Protein 7UVG (pdb70)

Sequence (166 aa):
LYFQGVTATSNLFPEKQVTLKTVKVTYMFQSKDKDMLDFQWDMNYDANVLKPTANTTRAKSFEYPKIGSYVWNSLPGVIKANGNTLSLYDTTSKEIVFASAEFEVIDPEATATTVNLDVQVLRLSKVDPATDMEIGDEEVSVADKSIVDQEVFDKYVVANNTVTDP

Structure (mmCIF, N/CA/C/O backbone):
data_7UVG
#
_entry.id   7UVG
#
_cell.length_a   31.040
_cell.length_b   137.790
_cell.length_c   85.550
_cell.angle_alpha   90.000
_cell.angle_beta   90.000
_cell.angle_gamma   90.000
#
_symmetry.space_group_name_H-M   'C 2 2 21'
#
loop_
_entity.id
_entity.type
_entity.pdbx_description
1 polymer Coh5
2 non-polymer 1,2-ETHANEDIOL
3 non-polymer 'IODIDE ION'
4 water water
#
loop_
_atom_site.group_PDB
_atom_site.id
_atom_site.type_symbol
_atom_site.label_atom_id
_atom_site.label_alt_id
_atom_site.label_comp_id
_atom_site.label_asym_id
_atom_site.label_entity_id
_atom_site.label_seq_id
_atom_site.pdbx_PDB_ins_code
_atom_site.Cartn_x
_atom_site.Cartn_y
_atom_site.Cartn_z
_atom_site.occupancy
_atom_site.B_iso_or_equiv
_atom_site.auth_seq_id
_atom_site.auth_comp_id
_atom_site.auth_asym_id
_atom_site.auth_atom_id
_atom_site.pdbx_PDB_model_num
ATOM 1 N N . LEU A 1 9 ? -17.558 -11.191 -6.664 1.00 58.27 208 LEU A N 1
ATOM 2 C CA . LEU A 1 9 ? -17.190 -9.745 -6.555 1.00 57.22 208 LEU A CA 1
ATOM 3 C C . LEU A 1 9 ? -16.012 -9.392 -7.445 1.00 56.29 208 LEU A C 1
ATOM 4 O O . LEU A 1 9 ? -15.275 -10.321 -7.835 1.00 58.88 208 LEU A O 1
ATOM 5 N N . TYR A 1 10 ? -15.832 -8.101 -7.754 1.00 55.46 209 TYR A N 1
ATOM 6 C CA . TYR A 1 10 ? -14.989 -7.631 -8.886 1.00 49.68 209 TYR A CA 1
ATOM 7 C C . TYR A 1 10 ? -14.206 -6.341 -8.590 1.00 44.99 209 TYR A C 1
ATOM 8 O O . TYR A 1 10 ? -13.390 -5.989 -9.461 1.00 44.61 209 TYR A O 1
ATOM 17 N N . PHE A 1 11 ? -14.402 -5.651 -7.459 1.00 42.57 210 PHE A N 1
ATOM 18 C CA . PHE A 1 11 ? -13.758 -4.326 -7.232 1.00 41.03 210 PHE A CA 1
ATOM 19 C C . PHE A 1 11 ? -12.254 -4.499 -6.995 1.00 38.84 210 PHE A C 1
ATOM 20 O O . PHE A 1 11 ? -11.864 -5.157 -6.010 1.00 38.85 210 PHE A O 1
ATOM 28 N N . GLN A 1 12 ? -11.447 -3.898 -7.872 1.00 37.66 211 GLN A N 1
ATOM 29 C CA . GLN A 1 12 ? -9.976 -3.748 -7.720 1.00 38.87 211 GLN A CA 1
ATOM 30 C C . GLN A 1 12 ? -9.585 -2.347 -8.198 1.00 38.90 211 GLN A C 1
ATOM 31 O O . GLN A 1 12 ? -9.997 -1.971 -9.313 1.00 39.84 211 GLN A O 1
ATOM 37 N N . GLY A 1 13 ? -8.823 -1.610 -7.387 1.00 38.06 212 GLY A N 1
ATOM 38 C CA . GLY A 1 13 ? -8.353 -0.254 -7.729 1.00 38.70 212 GLY A CA 1
ATOM 39 C C . GLY A 1 13 ? -7.981 0.557 -6.503 1.00 38.75 212 GLY A C 1
ATOM 40 O O . GLY A 1 13 ? -7.684 -0.042 -5.453 1.00 37.01 212 GLY A O 1
ATOM 41 N N . VAL A 1 14 ? -8.003 1.885 -6.641 1.00 39.41 213 VAL A N 1
ATOM 42 C CA . VAL A 1 14 ? -7.550 2.852 -5.599 1.00 39.14 213 VAL A CA 1
ATOM 43 C C . VAL A 1 14 ? -8.710 3.101 -4.628 1.00 39.87 213 VAL A C 1
ATOM 44 O O . VAL A 1 14 ? -9.814 3.447 -5.099 1.00 40.75 213 VAL A O 1
ATOM 48 N N . THR A 1 15 ? -8.461 2.913 -3.328 1.00 41.11 214 THR A N 1
ATOM 49 C CA . THR A 1 15 ? -9.402 3.236 -2.222 1.00 41.21 214 THR A CA 1
ATOM 50 C C . THR A 1 15 ? -8.941 4.540 -1.565 1.00 40.43 214 THR A C 1
ATOM 51 O O . THR A 1 15 ? -7.886 4.532 -0.897 1.00 39.75 214 THR A O 1
ATOM 55 N N . ALA A 1 16 ? -9.695 5.621 -1.776 1.00 38.18 215 ALA A N 1
ATOM 56 C CA . ALA A 1 16 ? -9.433 6.962 -1.203 1.00 37.27 215 ALA A CA 1
ATOM 57 C C . ALA A 1 16 ? -10.203 7.100 0.113 1.00 34.60 215 ALA A C 1
ATOM 58 O O . ALA A 1 16 ? -11.441 7.212 0.056 1.00 36.64 215 ALA A O 1
ATOM 60 N N . THR A 1 17 ? -9.494 7.089 1.247 1.00 33.85 216 THR A N 1
ATOM 61 C CA . THR A 1 17 ? -10.085 7.146 2.612 1.00 34.13 216 THR A CA 1
ATOM 62 C C . THR A 1 17 ? -9.532 8.350 3.379 1.00 33.66 216 THR A C 1
ATOM 63 O O . THR A 1 17 ? -8.555 8.966 2.906 1.00 34.05 216 THR A O 1
ATOM 67 N N . SER A 1 18 ? -10.154 8.657 4.519 1.00 33.05 217 SER A N 1
ATOM 68 C CA . SER A 1 18 ? -9.740 9.719 5.472 1.00 33.69 217 SER A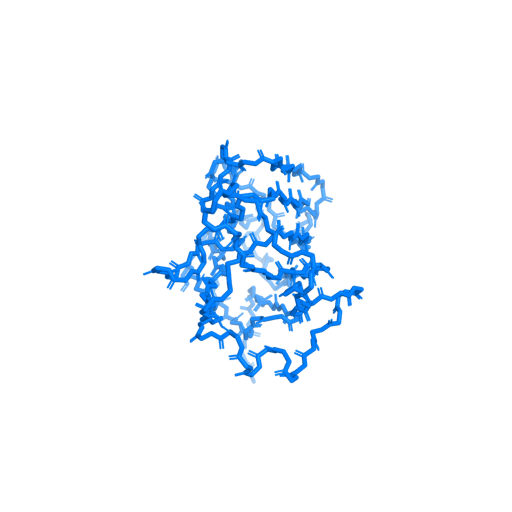 CA 1
ATOM 69 C C . SER A 1 18 ? -10.559 9.610 6.762 1.00 33.12 217 SER A C 1
ATOM 70 O O . SER A 1 18 ? -11.656 9.020 6.724 1.00 34.69 217 SER A O 1
ATOM 73 N N . ASN A 1 19 ? -10.043 10.186 7.851 1.00 32.64 218 ASN A N 1
ATOM 74 C CA . ASN A 1 19 ? -10.738 10.286 9.162 1.00 33.33 218 ASN A CA 1
ATOM 75 C C . AS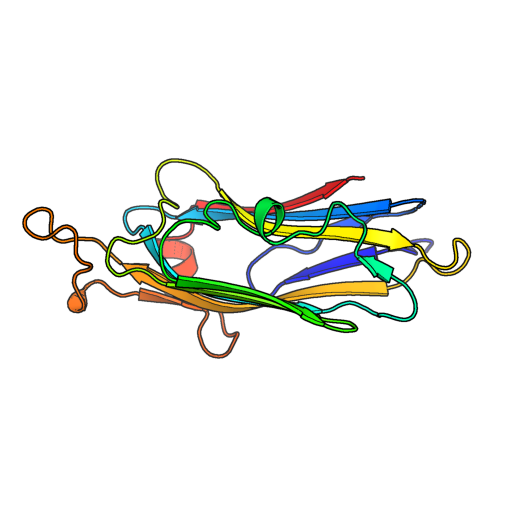N A 1 19 ? -11.796 11.399 9.117 1.00 32.66 218 ASN A C 1
ATOM 76 O O . ASN A 1 19 ? -12.705 11.370 9.969 1.00 33.59 218 ASN A O 1
ATOM 81 N N . LEU A 1 20 ? -11.691 12.336 8.167 1.00 32.83 219 LEU A N 1
ATOM 82 C CA . LEU A 1 20 ? -12.533 13.564 8.115 1.00 33.53 219 LEU A CA 1
ATOM 83 C C . LEU A 1 20 ? -13.417 13.587 6.858 1.00 33.44 219 LEU A C 1
ATOM 84 O O . LEU A 1 20 ? -14.361 14.403 6.833 1.00 35.46 219 LEU A O 1
ATOM 89 N N . PHE A 1 21 ? -13.150 12.724 5.870 1.00 34.02 220 PHE A N 1
ATOM 90 C CA . PHE A 1 21 ? -13.839 12.716 4.552 1.00 34.13 220 PHE A CA 1
ATOM 91 C C . PHE A 1 21 ? -14.320 11.305 4.223 1.00 36.45 220 PHE A C 1
ATOM 92 O O . PHE A 1 21 ? -13.658 10.326 4.564 1.00 37.42 220 PHE A O 1
ATOM 100 N N . PRO A 1 22 ? -15.487 11.159 3.550 1.00 35.89 221 PRO A N 1
ATOM 101 C CA . PRO A 1 22 ? -16.019 9.843 3.198 1.00 36.15 221 PRO A CA 1
ATOM 102 C C . PRO A 1 22 ? -15.152 9.140 2.147 1.00 36.82 221 PRO A C 1
ATOM 103 O O . PRO A 1 22 ? -14.568 9.812 1.317 1.00 37.19 221 PRO A O 1
ATOM 107 N N . GLU A 1 23 ? -15.093 7.808 2.212 1.00 37.40 222 GLU A N 1
ATOM 108 C CA . GLU A 1 23 ? -14.219 6.994 1.331 1.00 37.84 222 GLU A CA 1
ATOM 109 C C . GLU A 1 23 ? -14.809 6.994 -0.083 1.00 37.11 222 GLU A C 1
ATOM 110 O O . GLU A 1 23 ? -16.048 7.085 -0.214 1.00 37.84 222 GLU A O 1
ATOM 116 N N . LYS A 1 24 ? -13.935 6.923 -1.090 1.00 39.50 223 LYS A N 1
ATOM 117 C CA . LYS A 1 24 ? -14.290 6.754 -2.523 1.00 41.38 223 LYS A CA 1
ATOM 118 C C . LYS A 1 24 ? -13.396 5.661 -3.114 1.00 41.84 223 LYS A C 1
ATOM 119 O O . LYS A 1 24 ? -12.212 5.577 -2.723 1.00 41.64 223 LYS A O 1
ATOM 125 N N . GLN A 1 25 ? -13.961 4.852 -4.011 1.00 41.12 224 GLN A N 1
ATOM 126 C CA . GLN A 1 25 ? -13.269 3.731 -4.692 1.00 42.49 224 GLN A CA 1
ATOM 127 C C . GLN A 1 25 ? -13.334 3.972 -6.202 1.00 44.11 224 GLN A C 1
ATOM 128 O O . GLN A 1 25 ? -14.457 4.135 -6.724 1.00 45.25 224 GLN A O 1
ATOM 134 N N . VAL A 1 26 ? -12.174 4.019 -6.865 1.00 45.66 225 VAL A N 1
ATOM 135 C CA . VAL A 1 26 ? -12.059 4.298 -8.329 1.00 47.16 225 VAL A CA 1
ATOM 136 C C . VAL A 1 26 ? -11.335 3.129 -9.004 1.00 46.31 225 VAL A C 1
ATOM 137 O O . VAL A 1 26 ? -10.356 2.613 -8.423 1.00 43.73 225 VAL A O 1
ATOM 141 N N . THR A 1 27 ? -11.825 2.732 -10.182 1.00 46.30 226 THR A N 1
ATOM 142 C CA . THR A 1 27 ? -11.262 1.656 -11.039 1.00 47.32 226 THR A CA 1
ATOM 143 C C . THR A 1 27 ? -10.426 2.297 -12.153 1.00 46.88 226 THR A C 1
ATOM 144 O O . THR A 1 27 ? -10.974 3.149 -12.879 1.00 47.26 226 THR A O 1
ATOM 148 N N . LEU A 1 28 ? -9.154 1.902 -12.271 1.00 49.76 227 LEU A N 1
ATOM 149 C CA . LEU A 1 28 ? -8.192 2.407 -13.290 1.00 50.04 227 LEU A CA 1
ATOM 150 C C . LEU A 1 28 ? -7.860 1.281 -14.277 1.00 50.47 227 LEU A C 1
ATOM 151 O O . LEU A 1 28 ? -7.273 0.277 -13.825 1.00 52.80 227 LEU A O 1
ATOM 156 N N . LYS A 1 33 ? -5.021 5.504 -16.206 1.00 57.31 231 LYS A N 1
ATOM 157 C CA . LYS A 1 33 ? -3.555 5.765 -16.158 1.00 60.27 231 LYS A CA 1
ATOM 158 C C . LYS A 1 33 ? -3.209 6.524 -14.871 1.00 58.26 231 LYS A C 1
ATOM 159 O O . LYS A 1 33 ? -2.351 6.035 -14.110 1.00 64.87 231 LYS A O 1
ATOM 165 N N . THR A 1 34 ? -3.850 7.678 -14.653 1.00 54.82 232 THR A N 1
ATOM 166 C CA . THR A 1 34 ? -3.618 8.584 -13.495 1.00 51.10 232 THR A CA 1
ATOM 167 C C . THR A 1 34 ? -4.901 8.705 -12.666 1.00 46.98 232 THR A C 1
ATOM 168 O O . THR A 1 34 ? -5.997 8.541 -13.242 1.00 47.44 232 THR A O 1
ATOM 172 N N . VAL A 1 35 ? -4.756 8.990 -11.368 1.00 44.66 233 VAL A N 1
ATOM 173 C CA . VAL A 1 35 ? -5.882 9.256 -10.424 1.00 44.50 233 VAL A CA 1
ATOM 174 C C . VAL A 1 35 ? -5.565 10.530 -9.629 1.00 43.55 233 VAL A C 1
ATOM 175 O O . VAL A 1 35 ? -4.490 10.581 -8.995 1.00 39.73 233 VAL A O 1
ATOM 179 N N . LYS A 1 36 ? -6.463 11.520 -9.689 1.00 42.39 234 LYS A N 1
ATOM 180 C CA . LYS A 1 36 ? -6.448 12.735 -8.831 1.00 42.39 234 LYS A CA 1
ATOM 181 C C . LYS A 1 36 ? -7.415 12.509 -7.666 1.00 40.70 234 LYS A C 1
ATOM 182 O O . LYS A 1 36 ? -8.534 12.020 -7.918 1.00 42.94 234 LYS A O 1
ATOM 188 N N . VAL A 1 37 ? -6.985 12.842 -6.445 1.00 39.58 235 VAL A N 1
ATOM 189 C CA . VAL A 1 37 ? -7.812 12.781 -5.202 1.00 38.59 235 VAL A CA 1
ATOM 190 C C . VAL A 1 37 ? -7.790 14.173 -4.562 1.00 37.85 235 VAL A C 1
ATOM 191 O O . VAL A 1 37 ? -6.691 14.629 -4.190 1.00 36.63 235 VAL A O 1
ATOM 195 N N . THR A 1 38 ? -8.955 14.820 -4.462 1.00 35.69 236 THR A N 1
ATOM 196 C CA . THR A 1 38 ? -9.123 16.178 -3.879 1.00 34.93 236 THR A CA 1
ATOM 197 C C . THR A 1 38 ? -10.164 16.115 -2.756 1.00 33.87 236 THR A C 1
ATOM 198 O O . THR A 1 38 ? -11.319 15.735 -3.039 1.00 36.30 236 THR A O 1
ATOM 202 N N . TYR A 1 39 ? -9.752 16.475 -1.538 1.00 30.62 237 TYR A N 1
ATOM 203 C CA . TYR A 1 39 ? -10.605 16.568 -0.326 1.00 31.03 237 TYR A CA 1
ATOM 204 C C . TYR A 1 39 ? -11.069 18.019 -0.161 1.00 31.00 237 TYR A C 1
ATOM 205 O O . TYR A 1 39 ? -10.211 18.895 0.068 1.00 31.61 237 TYR A O 1
ATOM 214 N N . MET A 1 40 ? -12.379 18.259 -0.285 1.00 31.63 238 MET A N 1
ATOM 215 C CA . MET A 1 40 ? -12.993 19.617 -0.280 1.00 32.42 238 MET A CA 1
ATOM 216 C C . MET A 1 40 ? -13.641 19.883 1.086 1.00 31.57 238 MET A C 1
ATOM 217 O O . MET A 1 40 ? -14.417 19.029 1.547 1.00 31.58 238 MET A O 1
ATOM 222 N N . PHE A 1 41 ? -13.342 21.032 1.703 1.00 29.60 239 PHE A N 1
ATOM 223 C CA . PHE A 1 41 ? -13.762 21.388 3.085 1.00 29.24 239 PHE A CA 1
ATOM 224 C C . PHE A 1 41 ? -14.443 22.762 3.098 1.00 29.23 239 PHE A C 1
ATOM 225 O O . PHE A 1 41 ? -13.971 23.679 2.399 1.00 28.34 239 PHE A O 1
ATOM 233 N N . GLN A 1 42 ? -15.515 22.894 3.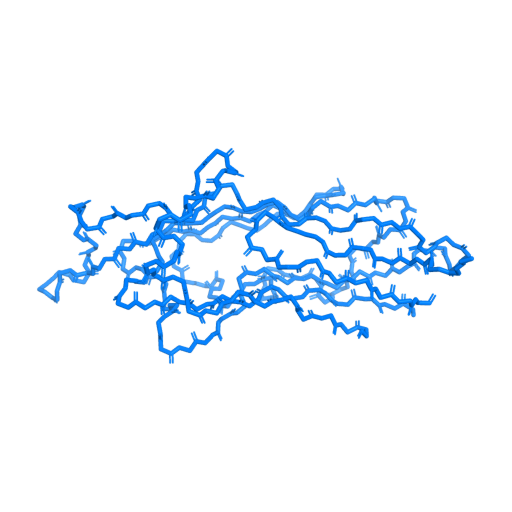885 1.00 29.73 240 GLN A N 1
ATOM 234 C CA . GLN A 1 42 ? -16.166 24.195 4.200 1.00 30.20 240 GLN A CA 1
ATOM 235 C C . GLN A 1 42 ? -16.666 24.178 5.647 1.00 30.23 240 GLN A C 1
ATOM 236 O O . GLN A 1 42 ? -17.246 23.156 6.065 1.00 30.98 240 GLN A O 1
ATOM 242 N N . SER A 1 43 ? -16.449 25.278 6.372 1.00 29.92 241 SER A N 1
ATOM 243 C CA . SER A 1 43 ? -16.914 25.490 7.766 1.00 32.00 241 SER A CA 1
ATOM 244 C C . SER A 1 43 ? -17.998 26.572 7.793 1.00 33.85 241 SER A C 1
ATOM 245 O O . SER A 1 43 ? -18.173 27.271 6.772 1.00 33.15 241 SER A O 1
ATOM 248 N N . LYS A 1 44 ? -18.696 26.688 8.925 1.00 35.47 242 LYS A N 1
ATOM 249 C CA . LYS A 1 44 ? -19.672 27.769 9.218 1.00 37.80 242 LYS A CA 1
ATOM 250 C C . LYS A 1 44 ? -19.125 28.617 10.369 1.00 37.83 242 LYS A C 1
ATOM 251 O O . LYS A 1 44 ? -18.553 28.024 11.308 1.00 34.88 242 LYS A O 1
ATOM 257 N N . ASP A 1 45 ? -19.283 29.942 10.275 1.00 38.70 243 ASP A N 1
ATOM 258 C CA . ASP A 1 45 ? -19.007 30.932 11.353 1.00 39.06 243 ASP A CA 1
ATOM 259 C C . ASP A 1 45 ? -17.495 31.088 11.569 1.00 37.94 243 ASP A C 1
ATOM 260 O O . ASP A 1 45 ? -17.012 32.233 11.463 1.00 38.04 243 ASP A O 1
ATOM 265 N N . LYS A 1 46 ? -16.784 29.995 11.875 1.00 33.91 244 LYS A N 1
ATOM 266 C CA . LYS A 1 46 ? -15.357 30.018 12.299 1.00 34.19 244 LYS A CA 1
ATOM 267 C C . LYS A 1 46 ? -14.453 29.541 11.155 1.00 33.06 244 LYS A C 1
ATOM 268 O O . LYS A 1 46 ? -14.680 28.430 10.634 1.00 33.98 244 LYS A O 1
ATOM 274 N N . ASP A 1 47 ? -13.459 30.364 10.801 1.00 32.66 245 ASP A N 1
ATOM 275 C CA . ASP A 1 47 ? -12.455 30.100 9.734 1.00 31.73 245 ASP A CA 1
ATOM 276 C C . ASP A 1 47 ? -11.310 29.265 10.322 1.00 29.28 245 ASP A C 1
ATOM 277 O O . ASP A 1 47 ? -11.275 29.099 11.555 1.00 30.76 245 ASP A O 1
ATOM 282 N N . MET A 1 48 ? -10.407 28.771 9.470 1.00 29.91 246 MET A N 1
ATOM 283 C CA . MET A 1 48 ? -9.383 27.752 9.829 1.00 30.93 246 MET A CA 1
ATOM 284 C C . MET A 1 48 ? -8.119 28.429 10.378 1.00 30.25 246 MET A C 1
ATOM 285 O O . MET A 1 48 ? -7.487 29.203 9.633 1.00 31.25 246 MET A O 1
ATOM 290 N N . LEU A 1 49 ? -7.763 28.115 11.628 1.00 30.70 247 LEU A N 1
ATOM 291 C CA . LEU A 1 49 ? -6.561 28.634 12.337 1.00 32.75 247 LEU A CA 1
ATOM 292 C C . LEU A 1 49 ? -5.337 27.792 11.960 1.00 32.46 247 LEU A C 1
ATOM 293 O O . LEU A 1 49 ? -4.327 28.375 11.535 1.00 31.33 247 LEU A O 1
ATOM 298 N N . ASP A 1 50 ? -5.438 26.470 12.115 1.00 32.84 248 ASP A N 1
ATOM 299 C CA . ASP A 1 50 ? -4.289 25.528 12.060 1.00 33.97 248 ASP A CA 1
ATOM 300 C C . ASP A 1 50 ? -4.775 24.188 11.498 1.00 32.24 248 ASP A C 1
ATOM 301 O O . ASP A 1 50 ? -5.883 23.759 11.872 1.00 30.26 248 ASP A O 1
ATOM 306 N N . PHE A 1 51 ? -3.980 23.563 10.626 1.00 31.45 249 PHE A N 1
ATOM 307 C CA . PHE A 1 51 ? -4.239 22.201 10.095 1.00 30.80 249 PHE A CA 1
ATOM 308 C C . PHE A 1 51 ? -2.915 21.468 9.866 1.00 30.84 249 PHE A C 1
ATOM 309 O O . PHE A 1 51 ? -1.880 22.112 9.629 1.00 29.70 249 PHE A O 1
ATOM 317 N N . GLN A 1 52 ? -2.967 20.140 9.957 1.00 31.79 250 GLN A N 1
ATOM 318 C CA . GLN A 1 52 ? -1.852 19.222 9.614 1.00 32.79 250 GLN A CA 1
ATOM 319 C C . GLN A 1 52 ? -2.472 17.949 9.035 1.00 32.29 250 GLN A C 1
ATOM 320 O O . GLN A 1 52 ? -3.383 17.398 9.689 1.00 31.59 250 GLN A O 1
ATOM 326 N N . TRP A 1 53 ? -2.039 17.532 7.841 1.00 32.96 251 TRP A N 1
ATOM 327 C CA . TRP A 1 53 ? -2.458 16.239 7.240 1.00 32.84 251 TRP A CA 1
ATOM 328 C C . TRP A 1 53 ? -1.265 15.519 6.601 1.00 34.00 251 TRP A C 1
ATOM 329 O O . TRP A 1 53 ? -0.323 16.185 6.137 1.00 32.38 251 TRP A O 1
ATOM 340 N N . ASP A 1 54 ? -1.315 14.187 6.627 1.00 36.07 252 ASP A N 1
ATOM 341 C CA . ASP A 1 54 ? -0.410 13.280 5.876 1.00 38.18 252 ASP A CA 1
ATOM 342 C C . ASP A 1 54 ? -1.281 12.481 4.905 1.00 37.20 252 ASP A C 1
ATOM 343 O O . ASP A 1 54 ? -2.212 11.805 5.383 1.00 37.96 252 ASP A O 1
ATOM 348 N N . MET A 1 55 ? -1.026 12.601 3.600 1.00 38.64 253 MET A N 1
ATOM 349 C CA . MET A 1 55 ? -1.657 11.741 2.566 1.00 39.17 253 MET A CA 1
ATOM 350 C C . MET A 1 55 ? -0.712 10.567 2.298 1.00 39.60 253 MET A C 1
ATOM 351 O O . MET A 1 55 ? 0.307 10.771 1.606 1.00 40.18 253 MET A O 1
ATOM 356 N N . ASN A 1 56 ? -1.032 9.404 2.872 1.00 39.05 254 ASN A N 1
ATOM 357 C CA . ASN A 1 56 ? -0.214 8.163 2.816 1.00 39.52 254 ASN A CA 1
ATOM 358 C C . ASN A 1 56 ? -0.616 7.370 1.569 1.00 38.25 254 ASN A C 1
ATOM 359 O O . ASN A 1 56 ? -1.831 7.257 1.315 1.00 37.98 254 ASN A O 1
ATOM 364 N N . TYR A 1 57 ? 0.368 6.862 0.820 1.00 37.89 255 TYR A N 1
ATOM 365 C CA . TYR A 1 57 ? 0.173 6.004 -0.378 1.00 38.20 255 TYR A CA 1
ATOM 366 C C . TYR A 1 57 ? 1.290 4.957 -0.440 1.00 39.37 255 TYR A C 1
ATOM 367 O O . TYR A 1 57 ? 2.280 5.071 0.314 1.00 39.68 255 TYR A O 1
ATOM 376 N N . ASP A 1 58 ? 1.123 3.959 -1.312 1.00 39.92 256 ASP A N 1
ATOM 377 C CA . ASP A 1 58 ? 2.116 2.877 -1.546 1.00 40.56 256 ASP A CA 1
ATOM 378 C C . ASP A 1 58 ? 3.074 3.324 -2.656 1.00 40.67 256 ASP A C 1
ATOM 379 O O . ASP A 1 58 ? 2.658 3.325 -3.834 1.00 41.84 256 ASP A O 1
ATOM 384 N N . ALA A 1 59 ? 4.313 3.669 -2.284 1.00 41.49 257 ALA A N 1
ATOM 385 C CA . ALA A 1 59 ? 5.366 4.211 -3.178 1.00 45.21 257 ALA A CA 1
ATOM 386 C C . ALA A 1 59 ? 5.710 3.205 -4.286 1.00 45.93 257 ALA A C 1
ATOM 387 O O . ALA A 1 59 ? 6.242 3.639 -5.326 1.00 44.60 257 ALA A O 1
ATOM 389 N N . ASN A 1 60 ? 5.427 1.916 -4.065 1.00 47.13 258 ASN A N 1
ATOM 390 C CA . ASN A 1 60 ? 5.703 0.814 -5.027 1.00 49.70 258 ASN A CA 1
ATOM 391 C C . ASN A 1 60 ? 4.582 0.728 -6.072 1.00 47.90 258 ASN A C 1
ATOM 392 O O . ASN A 1 60 ? 4.860 0.217 -7.174 1.00 49.23 258 ASN A O 1
ATOM 397 N N . VAL A 1 61 ? 3.374 1.208 -5.749 1.00 46.11 259 VAL A N 1
ATOM 398 C CA . VAL A 1 61 ? 2.181 1.161 -6.652 1.00 44.12 259 VAL A CA 1
ATOM 399 C C . VAL A 1 61 ? 1.992 2.532 -7.315 1.00 43.26 259 VAL A C 1
ATOM 400 O O . VAL A 1 61 ? 1.894 2.569 -8.559 1.00 41.90 259 VAL A O 1
ATOM 404 N N . LEU A 1 62 ? 1.936 3.606 -6.518 1.00 42.99 260 LEU A N 1
ATOM 405 C CA . LEU A 1 62 ? 1.627 4.988 -6.982 1.00 42.55 260 LEU A CA 1
ATOM 406 C C . LEU A 1 62 ? 2.865 5.883 -6.858 1.00 43.48 260 LEU A C 1
ATOM 407 O O . LEU A 1 62 ? 3.609 5.743 -5.864 1.00 41.23 260 LEU A O 1
ATOM 412 N N . LYS A 1 63 ? 3.054 6.781 -7.831 1.00 44.16 261 LYS A N 1
ATOM 413 C CA . LYS A 1 63 ? 4.120 7.819 -7.845 1.00 46.36 261 LYS A CA 1
ATOM 414 C C . LYS A 1 63 ? 3.466 9.179 -8.077 1.00 46.62 261 LYS A C 1
ATOM 415 O O . LYS A 1 63 ? 2.666 9.325 -8.999 1.00 45.97 261 LYS A O 1
ATOM 421 N N . PRO A 1 64 ? 3.758 10.209 -7.247 1.00 45.82 262 PRO A N 1
ATOM 422 C CA . PRO A 1 64 ? 3.256 11.559 -7.500 1.00 44.90 262 PRO A CA 1
ATOM 423 C C . PRO A 1 64 ? 3.648 12.052 -8.901 1.00 46.22 262 PRO A C 1
ATOM 424 O O . PRO A 1 64 ? 4.804 11.917 -9.260 1.00 48.11 262 PRO A O 1
ATOM 428 N N . THR A 1 65 ? 2.685 12.602 -9.648 1.00 46.37 263 THR A N 1
ATOM 429 C CA . THR A 1 65 ? 2.890 13.158 -11.014 1.00 46.19 263 THR A CA 1
ATOM 430 C C . THR A 1 65 ? 3.559 14.532 -10.890 1.00 46.24 263 THR A C 1
ATOM 431 O O . THR A 1 65 ? 3.775 14.984 -9.746 1.00 43.86 263 THR A O 1
ATOM 435 N N . ALA A 1 66 ? 3.860 15.171 -12.024 1.00 45.30 264 ALA A N 1
ATOM 436 C CA . ALA A 1 66 ? 4.410 16.547 -12.107 1.00 45.72 264 ALA A CA 1
ATOM 437 C C . ALA A 1 66 ? 3.361 17.563 -11.635 1.00 46.71 264 ALA A C 1
ATOM 438 O O . ALA A 1 66 ? 3.751 18.704 -11.311 1.00 48.57 264 ALA A O 1
ATOM 440 N N . ASN A 1 67 ? 2.083 17.165 -11.608 1.00 46.97 265 ASN A N 1
ATOM 441 C CA . ASN A 1 67 ? 0.935 18.014 -11.188 1.00 48.09 265 ASN A CA 1
ATOM 442 C C . ASN A 1 67 ? 0.824 18.049 -9.658 1.00 46.01 265 ASN A C 1
ATOM 443 O O . ASN A 1 67 ? 0.145 18.964 -9.148 1.00 49.33 265 ASN A O 1
ATOM 448 N N . THR A 1 68 ? 1.454 17.101 -8.955 1.00 43.46 266 THR A N 1
ATOM 449 C CA . THR A 1 68 ? 1.508 17.062 -7.468 1.00 43.47 266 THR A CA 1
ATOM 450 C C . THR A 1 68 ? 2.583 18.046 -6.996 1.00 42.91 266 THR A C 1
ATOM 451 O O . THR A 1 68 ? 3.760 17.644 -6.906 1.00 43.11 266 THR A O 1
ATOM 455 N N . THR A 1 69 ? 2.176 19.288 -6.720 1.00 42.95 267 THR A N 1
ATOM 456 C CA . THR A 1 69 ? 3.064 20.413 -6.326 1.00 42.88 267 THR A CA 1
ATOM 457 C C . THR A 1 69 ? 2.487 21.106 -5.088 1.00 41.27 267 THR A C 1
ATOM 458 O O . THR A 1 69 ? 1.286 20.915 -4.807 1.00 39.89 267 THR A O 1
ATOM 462 N N . ARG A 1 70 ? 3.323 21.877 -4.385 1.00 39.57 268 ARG A N 1
ATOM 463 C CA . ARG A 1 70 ? 2.923 22.750 -3.248 1.00 39.07 268 ARG A CA 1
ATOM 464 C C . ARG A 1 70 ? 1.726 23.612 -3.672 1.00 38.25 268 ARG A C 1
ATOM 465 O O . ARG A 1 70 ? 0.761 23.707 -2.889 1.00 35.49 268 ARG A O 1
ATOM 473 N N . ALA A 1 71 ? 1.792 24.197 -4.874 1.00 37.79 269 ALA A N 1
ATOM 474 C CA . ALA A 1 71 ? 0.808 25.160 -5.426 1.00 37.12 269 ALA A CA 1
ATOM 475 C C . ALA A 1 71 ? -0.580 24.516 -5.554 1.00 37.55 269 ALA A C 1
ATOM 476 O O . ALA A 1 71 ? -1.574 25.219 -5.289 1.00 35.05 269 ALA A O 1
ATOM 478 N N . LYS A 1 72 ? -0.649 23.239 -5.948 1.00 37.52 270 LYS A N 1
ATOM 479 C CA . LYS A 1 72 ? -1.923 22.529 -6.257 1.00 37.97 270 LYS A CA 1
ATOM 480 C C . LYS A 1 72 ? -2.335 21.611 -5.097 1.00 36.53 270 LYS A C 1
ATOM 481 O O . LYS A 1 72 ? -3.353 20.907 -5.248 1.00 36.72 270 LYS A O 1
ATOM 487 N N . SER A 1 73 ? -1.600 21.632 -3.980 1.00 35.53 271 SER A N 1
ATOM 488 C CA . SER A 1 73 ? -1.805 20.736 -2.809 1.00 36.19 271 SER A CA 1
ATOM 489 C C . SER A 1 73 ? -2.948 21.251 -1.926 1.00 34.01 271 SER A C 1
ATOM 490 O O . SER A 1 73 ? -3.628 20.423 -1.293 1.00 34.71 271 SER A O 1
ATOM 493 N N . PHE A 1 74 ? -3.140 22.572 -1.885 1.00 32.54 272 PHE A N 1
ATOM 494 C CA . PHE A 1 74 ? -3.983 23.281 -0.889 1.00 29.57 272 PHE A CA 1
ATOM 495 C C . PHE A 1 74 ? -4.502 24.579 -1.519 1.00 29.69 272 PHE A C 1
ATOM 496 O O . PHE A 1 74 ? -3.830 25.096 -2.429 1.00 31.26 272 PHE A O 1
ATOM 504 N N . GLU A 1 75 ? -5.662 25.063 -1.061 1.00 29.53 273 GLU A N 1
ATOM 505 C CA . GLU A 1 75 ? -6.354 26.283 -1.579 1.00 30.18 273 GLU A CA 1
ATOM 506 C C . GLU A 1 75 ? -5.460 27.526 -1.457 1.00 30.91 273 GLU A C 1
ATOM 507 O O . GLU A 1 75 ? -5.474 28.354 -2.398 1.00 30.68 273 GLU A O 1
ATOM 513 N N . TYR A 1 76 ? -4.742 27.678 -0.337 1.00 30.88 274 TYR A N 1
ATOM 514 C CA . TYR A 1 76 ? -4.055 28.942 0.054 1.00 30.52 274 TYR A CA 1
ATOM 515 C C . TYR A 1 76 ? -2.583 28.700 0.389 1.00 31.45 274 TYR A C 1
ATOM 516 O O . TYR A 1 76 ? -2.154 28.976 1.509 1.00 32.89 274 TYR A O 1
ATOM 525 N N . PRO A 1 77 ? -1.746 28.232 -0.568 1.00 30.68 275 PRO A N 1
ATOM 526 C CA . PRO A 1 77 ? -0.359 27.871 -0.265 1.00 32.25 275 PRO A CA 1
ATOM 527 C C . PRO A 1 77 ? 0.576 29.054 0.046 1.00 34.20 275 PRO A C 1
ATOM 528 O O . PRO A 1 77 ? 1.597 28.832 0.676 1.00 34.04 275 PRO A O 1
ATOM 532 N N . LYS A 1 78 ? 0.219 30.266 -0.390 1.00 35.59 276 LYS A N 1
ATOM 533 C CA . LYS A 1 78 ? 1.043 31.494 -0.212 1.00 37.37 276 LYS A CA 1
ATOM 534 C C . LYS A 1 78 ? 0.655 32.220 1.083 1.00 37.80 276 LYS A C 1
ATOM 535 O O . LYS A 1 78 ? 1.402 33.137 1.481 1.00 39.14 276 LYS A O 1
ATOM 541 N N . ILE A 1 79 ? -0.461 31.834 1.711 1.00 36.59 277 ILE A N 1
ATOM 542 C CA . ILE A 1 79 ? -1.040 32.525 2.903 1.00 39.17 277 ILE A CA 1
ATOM 543 C C . ILE A 1 79 ? -0.564 31.819 4.178 1.00 40.34 277 ILE A C 1
ATOM 544 O O . ILE A 1 79 ? -0.543 30.572 4.197 1.00 40.13 277 ILE A O 1
ATOM 549 N N . GLY A 1 80 ? -0.194 32.604 5.196 1.00 41.89 278 GLY A N 1
ATOM 550 C CA . GLY A 1 80 ? 0.291 32.116 6.501 1.00 42.26 278 GLY A CA 1
ATOM 551 C C . GLY A 1 80 ? 1.584 31.332 6.368 1.00 42.42 278 GLY A C 1
ATOM 552 O O . GLY A 1 80 ? 2.311 31.546 5.377 1.00 45.33 278 GLY A O 1
ATOM 553 N N . SER A 1 81 ? 1.861 30.455 7.336 1.00 41.53 279 SER A N 1
ATOM 554 C CA . SER A 1 81 ? 3.014 29.518 7.334 1.00 40.76 279 SER A CA 1
ATOM 555 C C . SER A 1 81 ? 2.546 28.159 6.806 1.00 38.96 279 SER A C 1
ATOM 556 O O . SER A 1 81 ? 2.069 27.345 7.621 1.00 38.51 279 SER A O 1
ATOM 559 N N . TYR A 1 82 ? 2.647 27.937 5.492 1.00 37.73 280 TYR A N 1
ATOM 560 C CA . TYR A 1 82 ? 2.283 26.654 4.834 1.00 36.74 280 TYR A CA 1
ATOM 561 C C . TYR A 1 82 ? 3.553 25.843 4.561 1.00 38.28 280 TYR A C 1
ATOM 562 O O . TYR A 1 82 ? 4.434 26.327 3.822 1.00 41.00 280 TYR A O 1
ATOM 571 N N . VAL A 1 83 ? 3.631 24.649 5.158 1.00 38.17 281 VAL A N 1
ATOM 572 C CA . VAL A 1 83 ? 4.711 23.642 4.946 1.00 37.66 281 VAL A CA 1
ATOM 573 C C . VAL A 1 83 ? 4.143 22.527 4.063 1.00 37.96 281 VAL A C 1
ATOM 574 O O . VAL A 1 83 ? 3.109 21.951 4.446 1.00 33.98 281 VAL A O 1
ATOM 578 N N . TRP A 1 84 ? 4.783 22.261 2.922 1.00 38.75 282 TRP A N 1
ATOM 579 C CA . TRP A 1 84 ? 4.452 21.137 2.007 1.00 38.31 282 TRP A CA 1
ATOM 580 C C . TRP A 1 84 ? 5.741 20.393 1.649 1.00 38.63 282 TRP A C 1
ATOM 581 O O . TRP A 1 84 ? 6.683 21.041 1.154 1.00 38.41 282 TRP A O 1
ATOM 592 N N . ASN A 1 85 ? 5.774 19.085 1.911 1.00 40.15 283 ASN A N 1
ATOM 593 C CA . ASN A 1 85 ? 6.964 18.219 1.712 1.00 42.60 283 ASN A CA 1
ATOM 594 C C . ASN A 1 85 ? 6.484 16.864 1.182 1.00 42.99 283 ASN A C 1
ATOM 595 O O . ASN A 1 85 ? 5.733 16.184 1.907 1.00 41.89 283 ASN A O 1
ATOM 600 N N . SER A 1 86 ? 6.865 16.519 -0.053 1.00 45.64 284 SER A N 1
ATOM 601 C CA . SER A 1 86 ? 6.541 15.231 -0.722 1.00 46.04 284 SER A CA 1
ATOM 602 C C . SER A 1 86 ? 7.707 14.253 -0.534 1.00 47.10 284 SER A C 1
ATOM 603 O O . SER A 1 86 ? 8.730 14.408 -1.235 1.00 44.38 284 SER A O 1
ATOM 606 N N . LEU A 1 87 ? 7.551 13.296 0.388 1.00 44.77 285 LEU A N 1
ATOM 607 C CA . LEU A 1 87 ? 8.564 12.260 0.722 1.00 44.09 285 LEU A CA 1
ATOM 608 C C . LEU A 1 87 ? 8.089 10.911 0.184 1.00 43.20 285 LEU A C 1
ATOM 609 O O . LEU A 1 87 ? 6.917 10.751 -0.149 1.00 40.51 285 LEU A O 1
ATOM 614 N N . PRO A 1 88 ? 8.976 9.899 0.064 1.00 42.37 286 PRO A N 1
ATOM 615 C CA . PRO A 1 88 ? 8.563 8.577 -0.411 1.00 41.83 286 PRO A CA 1
ATOM 616 C C . PRO A 1 88 ? 7.378 8.004 0.385 1.00 40.46 286 PRO A C 1
ATOM 617 O O . PRO A 1 88 ? 7.537 7.733 1.563 1.00 40.86 286 PRO A O 1
ATOM 621 N N . GLY A 1 89 ? 6.218 7.877 -0.270 1.00 40.27 287 GLY A N 1
ATOM 622 C CA . GLY A 1 89 ? 5.015 7.209 0.269 1.00 41.90 287 GLY A CA 1
ATOM 623 C C . GLY A 1 89 ? 4.123 8.128 1.094 1.00 41.93 287 GLY A C 1
ATOM 624 O O . GLY A 1 89 ? 3.025 7.674 1.479 1.00 41.36 287 GLY A O 1
ATOM 625 N N . VAL A 1 90 ? 4.551 9.366 1.372 1.00 42.12 288 VAL A N 1
ATOM 626 C CA . VAL A 1 90 ? 3.789 10.327 2.228 1.00 40.76 288 VAL A CA 1
ATOM 627 C C . VAL A 1 90 ? 3.945 11.751 1.678 1.00 40.07 288 VAL A C 1
ATOM 628 O O . VAL A 1 90 ? 5.090 12.159 1.394 1.00 38.72 288 VAL A O 1
ATOM 632 N N . ILE A 1 91 ? 2.821 12.462 1.522 1.00 39.72 289 ILE A N 1
ATOM 633 C CA . ILE A 1 91 ? 2.763 13.939 1.299 1.00 39.09 289 ILE A CA 1
ATOM 634 C C . ILE A 1 91 ? 2.371 14.586 2.633 1.00 39.86 289 ILE A C 1
ATOM 635 O O . ILE A 1 91 ? 1.208 14.413 3.052 1.00 41.38 289 ILE A O 1
ATOM 640 N N . LYS A 1 92 ? 3.316 15.280 3.275 1.00 41.26 290 LYS A N 1
ATOM 641 C CA . LYS A 1 92 ? 3.133 15.955 4.590 1.00 41.02 290 LYS A CA 1
ATOM 642 C C . LYS A 1 92 ? 2.895 17.448 4.341 1.00 38.89 290 LYS A C 1
ATOM 643 O O . LYS A 1 92 ? 3.727 18.073 3.653 1.00 36.94 290 LYS A O 1
ATOM 649 N N . ALA A 1 93 ? 1.797 17.984 4.881 1.00 36.39 291 ALA A N 1
ATOM 650 C CA . ALA A 1 93 ? 1.419 19.414 4.792 1.00 35.37 291 ALA A CA 1
ATOM 651 C C . ALA A 1 93 ? 0.853 19.896 6.131 1.00 36.23 291 ALA A C 1
ATOM 652 O O . ALA A 1 93 ? 0.148 19.115 6.796 1.00 38.19 291 ALA A O 1
ATOM 654 N N . ASN A 1 94 ? 1.154 21.144 6.503 1.00 36.73 292 ASN A N 1
ATOM 655 C CA . ASN A 1 94 ? 0.545 21.834 7.671 1.00 35.87 292 ASN A CA 1
ATOM 656 C C . ASN A 1 94 ? 0.544 23.344 7.404 1.00 35.94 292 ASN A C 1
ATOM 657 O O . ASN A 1 94 ? 1.519 23.847 6.809 1.00 32.75 292 ASN A O 1
ATOM 662 N N . GLY A 1 95 ? -0.527 24.027 7.812 1.00 34.87 293 GLY A N 1
ATOM 663 C CA . GLY A 1 95 ? -0.693 25.485 7.655 1.00 35.32 293 GLY A CA 1
ATOM 664 C C . GLY A 1 95 ? -1.184 26.123 8.939 1.00 35.82 293 GLY A C 1
ATOM 665 O O . GLY A 1 95 ? -1.886 25.437 9.705 1.00 35.61 293 GLY A O 1
ATOM 666 N N . ASN A 1 96 ? -0.825 27.387 9.177 1.00 36.83 294 ASN A N 1
ATOM 667 C CA . ASN A 1 96 ? -1.304 28.162 10.351 1.00 36.57 294 ASN A CA 1
ATOM 668 C C . ASN A 1 96 ? -1.160 29.660 10.068 1.00 37.14 294 ASN A C 1
ATOM 669 O O . ASN A 1 96 ? -0.222 30.050 9.338 1.00 35.46 294 ASN A O 1
ATOM 674 N N . THR A 1 97 ? -2.077 30.453 10.623 1.00 36.54 295 THR A N 1
ATOM 675 C CA . THR A 1 97 ? -2.080 31.940 10.573 1.00 36.58 295 THR A CA 1
ATOM 676 C C . THR A 1 97 ? -3.139 32.460 11.548 1.00 35.11 295 THR A C 1
ATOM 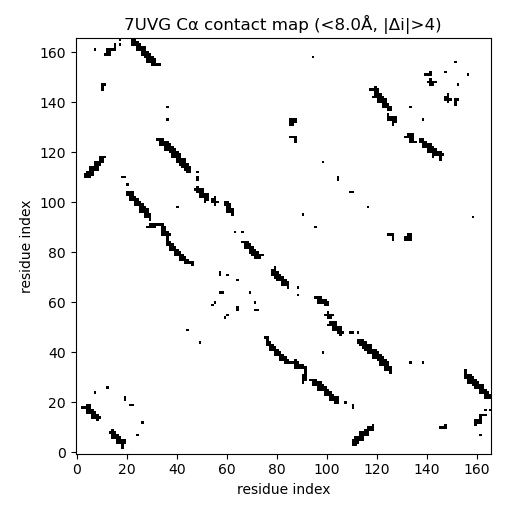677 O O . THR A 1 97 ? -4.278 31.968 11.498 1.00 34.05 295 THR A O 1
ATOM 681 N N . LEU A 1 98 ? -2.783 33.438 12.383 1.00 36.93 296 LEU A N 1
ATOM 682 C CA . LEU A 1 98 ? -3.704 34.024 13.392 1.00 38.19 296 LEU A CA 1
ATOM 683 C 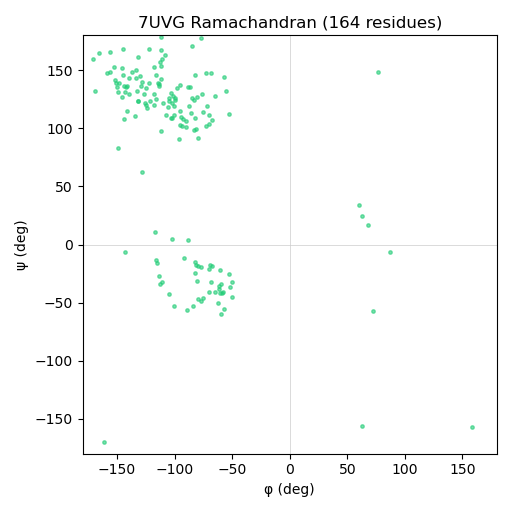C . LEU A 1 98 ? -4.793 34.838 12.677 1.00 38.17 296 LEU A C 1
ATOM 684 O O . LEU A 1 98 ? -5.832 35.103 13.312 1.00 40.02 296 LEU A O 1
ATOM 689 N N . SER A 1 99 ? -4.571 35.195 11.404 1.00 36.26 297 SER A N 1
ATOM 690 C CA . SER A 1 99 ? -5.541 35.899 10.520 1.00 36.82 297 SER A CA 1
ATOM 691 C C . SER A 1 99 ? -6.540 34.909 9.903 1.00 34.62 297 SER A C 1
ATOM 692 O O . SER A 1 99 ? -7.558 35.377 9.351 1.00 31.83 297 SER A O 1
ATOM 695 N N . LEU A 1 100 ? -6.237 33.605 9.973 1.00 33.74 298 LEU A N 1
ATOM 696 C CA . LEU A 1 100 ? -7.122 32.461 9.607 1.00 32.46 298 LEU A CA 1
ATOM 697 C C . LEU A 1 100 ? -7.201 32.294 8.084 1.00 31.35 298 LEU A C 1
ATOM 698 O O . LEU A 1 100 ? -7.125 33.306 7.361 1.00 32.57 298 LEU A O 1
ATOM 703 N N . TYR A 1 101 ? -7.364 31.048 7.628 1.00 30.36 299 TYR A N 1
ATOM 704 C CA . TYR A 1 101 ? -7.686 30.680 6.224 1.00 28.89 299 TYR A CA 1
ATOM 705 C C . TYR A 1 101 ? -9.206 30.721 6.039 1.00 29.51 299 TYR A C 1
ATOM 706 O O . TYR A 1 101 ? -9.927 30.194 6.910 1.00 28.89 299 TYR A O 1
ATOM 715 N N . ASP A 1 102 ? -9.669 31.305 4.931 1.00 30.49 300 ASP A N 1
ATOM 716 C CA . ASP A 1 102 ? -11.110 31.441 4.590 1.00 30.55 300 ASP A CA 1
ATOM 717 C C . ASP A 1 102 ? -11.659 30.068 4.180 1.00 29.78 300 ASP A C 1
ATOM 718 O O . ASP A 1 102 ? -11.416 29.651 3.035 1.00 28.02 300 ASP A O 1
ATOM 723 N N . THR A 1 103 ? -12.385 29.406 5.084 1.00 29.60 301 THR A N 1
ATOM 724 C CA . THR A 1 103 ? -13.064 28.105 4.841 1.00 29.72 301 THR A CA 1
ATOM 725 C C . THR A 1 103 ? -14.583 28.275 4.986 1.00 31.31 301 THR A C 1
ATOM 726 O O . THR A 1 103 ? -15.286 27.251 4.984 1.00 31.56 301 THR A O 1
ATOM 730 N N . THR A 1 104 ? -15.074 29.516 5.075 1.00 31.71 302 THR A N 1
ATOM 731 C CA . THR A 1 104 ? -16.508 29.838 5.314 1.00 33.03 302 THR A CA 1
ATOM 732 C C . THR A 1 104 ? -17.181 30.326 4.023 1.00 33.95 302 THR A C 1
ATOM 733 O O . THR A 1 104 ? -18.323 29.891 3.767 1.00 33.20 302 THR A O 1
ATOM 737 N N . SER A 1 105 ? -16.510 31.186 3.247 1.00 34.37 303 SER A N 1
ATOM 738 C CA . SER A 1 105 ? -17.090 31.903 2.077 1.00 36.21 303 SER A CA 1
ATOM 739 C C . SER A 1 105 ? -17.402 30.921 0.941 1.00 36.22 303 SER A C 1
ATOM 740 O O . SER A 1 105 ? -18.359 31.183 0.189 1.00 37.17 303 SER A O 1
ATOM 743 N N . LYS A 1 106 ? -16.606 29.854 0.812 1.00 35.75 304 LYS A N 1
ATOM 744 C CA . LYS A 1 106 ? -16.758 28.815 -0.241 1.00 35.76 304 LYS A CA 1
ATOM 745 C C . LYS A 1 106 ? -16.113 27.509 0.234 1.00 34.11 304 LYS A C 1
ATOM 746 O O . LYS A 1 106 ? -15.336 27.545 1.209 1.00 30.44 304 LYS A O 1
ATOM 752 N N . GLU A 1 107 ? -16.418 26.404 -0.446 1.00 34.74 305 GLU A N 1
ATOM 753 C CA . GLU A 1 107 ? -15.770 25.088 -0.211 1.00 34.54 305 GLU A CA 1
ATOM 754 C C . GLU A 1 107 ? -14.373 25.123 -0.839 1.00 32.03 305 GLU A C 1
ATOM 755 O O . GLU A 1 107 ? -14.272 25.521 -2.016 1.00 34.07 305 GLU A O 1
ATOM 761 N N . ILE A 1 108 ? -13.347 24.733 -0.075 1.00 29.99 306 ILE A N 1
ATOM 762 C CA . ILE A 1 108 ? -11.909 24.896 -0.451 1.00 30.66 306 ILE A CA 1
ATOM 763 C C . ILE A 1 108 ? -11.274 23.522 -0.685 1.00 29.12 306 ILE A C 1
ATOM 764 O O . ILE A 1 108 ? -11.794 22.524 -0.149 1.00 30.32 306 ILE A O 1
ATOM 769 N N . VAL A 1 109 ? -10.182 23.502 -1.455 1.00 27.94 307 VAL A N 1
ATOM 770 C CA . VAL A 1 109 ? -9.220 22.365 -1.551 1.00 28.73 307 VAL A CA 1
ATOM 771 C C . VAL A 1 109 ? -8.464 22.286 -0.219 1.00 27.65 307 VAL A C 1
ATOM 772 O O . VAL A 1 109 ? -7.585 23.139 0.013 1.00 27.88 307 VAL A O 1
ATOM 776 N N . PHE A 1 110 ? -8.813 21.317 0.632 1.00 27.61 308 PHE A N 1
ATOM 777 C CA . PHE A 1 110 ? -8.135 21.059 1.930 1.00 28.35 308 PHE A CA 1
ATOM 778 C C . PHE A 1 110 ? -6.842 20.278 1.671 1.00 28.38 308 PHE A C 1
ATOM 779 O O . PHE A 1 110 ? -5.794 20.628 2.237 1.00 29.46 308 PHE A O 1
ATOM 787 N N . ALA A 1 111 ? -6.930 19.233 0.845 1.00 29.80 309 ALA A N 1
ATOM 788 C CA . ALA A 1 111 ? -5.788 18.397 0.410 1.00 30.19 309 ALA A CA 1
ATOM 789 C C . ALA A 1 111 ? -6.076 17.851 -0.990 1.00 30.99 309 ALA A C 1
ATOM 790 O O . ALA A 1 111 ? -7.216 17.404 -1.223 1.00 33.69 309 ALA A O 1
ATOM 792 N N . SER A 1 112 ? -5.086 17.906 -1.885 1.00 30.86 310 SER A N 1
ATOM 793 C CA . SER A 1 112 ? -5.163 17.340 -3.256 1.00 33.05 310 SER A CA 1
ATOM 794 C C . SER A 1 112 ? -3.800 16.783 -3.676 1.00 34.06 310 SER A C 1
ATOM 795 O O . SER A 1 112 ? -2.768 17.353 -3.276 1.00 33.90 310 SER A O 1
ATOM 798 N N . ALA A 1 113 ? -3.816 15.701 -4.454 1.00 34.66 311 ALA A N 1
ATOM 799 C CA . ALA A 1 113 ? -2.627 15.081 -5.078 1.00 36.29 311 ALA A CA 1
ATOM 800 C C . ALA A 1 113 ? -3.070 14.297 -6.315 1.00 36.57 311 ALA A C 1
ATOM 801 O O . ALA A 1 113 ? -4.218 13.804 -6.322 1.00 38.12 311 ALA A O 1
ATOM 803 N N . GLU A 1 114 ? -2.201 14.217 -7.325 1.00 38.26 312 GLU A N 1
ATOM 804 C CA . GLU A 1 114 ? -2.398 13.383 -8.538 1.00 40.06 312 GLU A CA 1
ATOM 805 C C . GLU A 1 114 ? -1.282 12.336 -8.585 1.00 41.02 312 GLU A C 1
ATOM 806 O O . GLU A 1 114 ? -0.102 12.714 -8.444 1.00 39.14 312 GLU A O 1
ATOM 812 N N . PHE A 1 115 ? -1.651 11.067 -8.761 1.00 40.95 313 PHE A N 1
ATOM 813 C CA . PHE A 1 115 ? -0.724 9.907 -8.743 1.00 41.51 313 PHE A CA 1
ATOM 814 C C . PHE A 1 115 ? -0.720 9.232 -10.117 1.00 43.56 313 PHE A C 1
ATOM 815 O O . PHE A 1 115 ? -1.775 9.218 -10.785 1.00 40.68 313 PHE A O 1
ATOM 823 N N . GLU A 1 116 ? 0.444 8.711 -10.517 1.00 47.01 314 GLU A N 1
ATOM 824 C CA . GLU A 1 116 ? 0.638 7.871 -11.729 1.00 50.31 314 GLU A CA 1
ATOM 825 C C . GLU A 1 116 ? 0.720 6.406 -11.288 1.00 49.55 314 GLU A C 1
ATOM 826 O O . GLU A 1 116 ? 1.517 6.107 -10.377 1.00 47.17 314 GLU A O 1
ATOM 832 N N . VAL A 1 117 ? -0.086 5.537 -11.906 1.00 52.22 315 VAL A N 1
ATOM 833 C CA . VAL A 1 117 ? -0.014 4.055 -11.736 1.00 53.94 315 VAL A CA 1
ATOM 834 C C . VAL A 1 117 ? 1.302 3.588 -12.368 1.00 52.59 315 VAL A C 1
ATOM 835 O O . VAL A 1 117 ? 1.396 3.619 -13.611 1.00 50.20 315 VAL A O 1
ATOM 839 N N . ILE A 1 118 ? 2.281 3.205 -11.539 1.00 52.24 316 ILE A N 1
ATOM 840 C CA . ILE A 1 118 ? 3.651 2.787 -11.969 1.00 54.21 316 ILE A CA 1
ATOM 841 C C . ILE A 1 118 ? 3.519 1.577 -12.902 1.00 56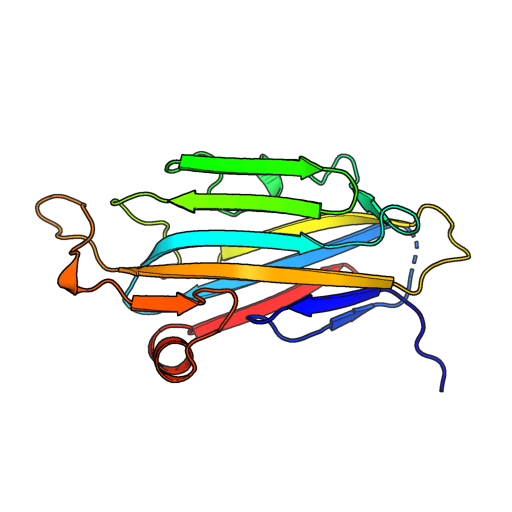.26 316 ILE A C 1
ATOM 842 O O . ILE A 1 118 ? 3.965 1.677 -14.064 1.00 55.22 316 ILE A O 1
ATOM 847 N N . ASP A 1 119 ? 2.928 0.486 -12.401 1.00 57.65 317 ASP A N 1
ATOM 848 C CA . ASP A 1 119 ? 2.643 -0.759 -13.164 1.00 57.83 317 ASP A CA 1
ATOM 849 C C . ASP A 1 119 ? 1.139 -0.840 -13.418 1.00 56.89 317 ASP A C 1
ATOM 850 O O . ASP A 1 119 ? 0.365 -1.023 -12.480 1.00 56.10 317 ASP A O 1
ATOM 855 N N . PRO A 1 120 ? 0.677 -0.691 -14.684 1.00 58.49 318 PRO A N 1
ATOM 856 C CA . PRO A 1 120 ? -0.746 -0.813 -15.015 1.00 60.65 318 PRO A CA 1
ATOM 857 C C . PRO A 1 120 ? -1.442 -2.100 -14.538 1.00 61.42 318 PRO A C 1
ATOM 858 O O . PRO A 1 120 ? -2.647 -2.061 -14.366 1.00 59.96 318 PRO A O 1
ATOM 862 N N . GLU A 1 121 ? -0.693 -3.193 -14.343 1.00 63.39 319 GLU A N 1
ATOM 863 C CA . GLU A 1 121 ? -1.240 -4.510 -13.907 1.00 64.38 319 GLU A CA 1
ATOM 864 C C . GLU A 1 121 ? -1.490 -4.497 -12.391 1.00 63.30 319 GLU A C 1
ATOM 865 O O . GLU A 1 121 ? -2.258 -5.363 -11.925 1.00 61.53 319 GLU A O 1
ATOM 871 N N . ALA A 1 122 ? -0.866 -3.564 -11.657 1.00 61.3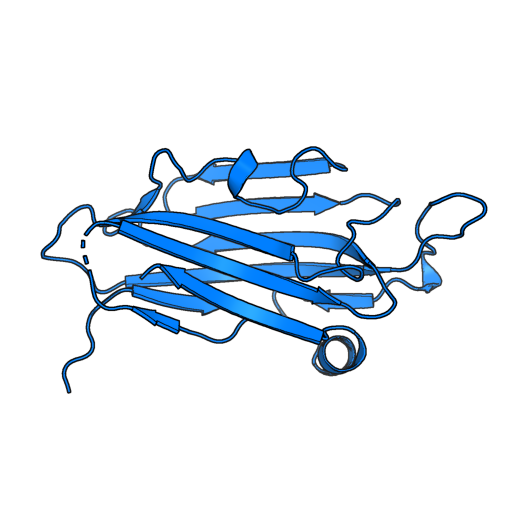0 320 ALA A N 1
ATOM 872 C CA . ALA A 1 122 ? -0.993 -3.396 -10.188 1.00 57.47 320 ALA A CA 1
ATOM 873 C C . ALA A 1 122 ? -1.733 -2.087 -9.881 1.00 55.59 320 ALA A C 1
ATOM 874 O O . ALA A 1 122 ? -1.084 -1.018 -9.883 1.00 54.33 320 ALA A O 1
ATOM 876 N N . THR A 1 123 ? -3.043 -2.180 -9.621 1.00 52.23 321 THR A N 1
ATOM 877 C CA . THR A 1 123 ? -3.966 -1.027 -9.420 1.00 51.60 321 THR A CA 1
ATOM 878 C C . THR A 1 123 ? -4.435 -0.944 -7.960 1.00 45.93 321 THR A C 1
ATOM 879 O O . THR A 1 123 ? -4.678 0.189 -7.488 1.00 44.00 321 THR A O 1
ATOM 883 N N . ALA A 1 124 ? -4.570 -2.092 -7.284 1.00 43.71 322 ALA A N 1
ATOM 884 C CA . ALA A 1 124 ? -5.182 -2.238 -5.942 1.00 40.35 322 ALA A CA 1
ATOM 885 C C . ALA A 1 124 ? -4.271 -1.616 -4.877 1.00 38.92 322 ALA A C 1
ATOM 886 O O . ALA A 1 124 ? -3.180 -2.164 -4.635 1.00 39.44 322 ALA A O 1
ATOM 888 N N . THR A 1 125 ? -4.701 -0.509 -4.263 1.00 36.39 323 THR A N 1
ATOM 889 C CA . THR A 1 125 ? -3.901 0.231 -3.251 1.00 36.36 323 THR A CA 1
ATOM 890 C C . THR A 1 125 ? -4.800 1.215 -2.495 1.00 36.57 323 THR A C 1
ATOM 891 O O . THR A 1 125 ? -5.928 1.481 -2.968 1.00 38.75 323 THR A O 1
ATOM 895 N N . THR A 1 126 ? -4.312 1.727 -1.362 1.00 36.73 324 THR A N 1
ATOM 896 C CA . THR A 1 126 ? -5.026 2.708 -0.506 1.00 35.93 324 THR A CA 1
ATOM 897 C C . THR A 1 126 ? -4.242 4.021 -0.488 1.00 35.18 324 THR A C 1
ATOM 898 O O . THR A 1 126 ? -3.033 4.002 -0.175 1.00 36.80 324 THR A O 1
ATOM 902 N N . VAL A 1 127 ? -4.923 5.109 -0.835 1.00 35.58 325 VAL A N 1
ATOM 903 C CA . VAL A 1 127 ? -4.484 6.502 -0.535 1.00 35.57 325 VAL A CA 1
ATOM 904 C C . VAL A 1 127 ? -5.321 6.971 0.660 1.00 34.31 325 VAL A C 1
ATOM 905 O O . VAL A 1 127 ? -6.563 6.898 0.574 1.00 35.81 325 VAL A O 1
ATOM 909 N N . ASN A 1 128 ? -4.664 7.358 1.757 1.00 34.61 326 ASN A N 1
ATOM 910 C CA . ASN A 1 128 ? -5.324 7.725 3.038 1.00 34.23 326 ASN A CA 1
ATOM 911 C C . ASN A 1 128 ? -4.870 9.124 3.464 1.00 34.23 326 ASN A C 1
ATOM 912 O O . ASN A 1 128 ? -3.654 9.315 3.656 1.00 36.26 326 ASN A O 1
ATOM 917 N N . LEU A 1 129 ? -5.817 10.053 3.624 1.00 33.11 327 LEU A N 1
ATOM 918 C CA . LEU A 1 129 ? -5.558 11.404 4.190 1.00 33.30 327 LEU A CA 1
ATOM 919 C C . LEU A 1 129 ? -5.747 11.347 5.710 1.00 33.71 327 LEU A C 1
ATOM 920 O O . LEU A 1 129 ? -6.907 11.347 6.169 1.00 35.55 327 LEU A O 1
ATOM 925 N N . ASP A 1 130 ? -4.640 11.282 6.452 1.00 33.79 328 ASP A N 1
ATOM 926 C CA . ASP A 1 130 ? -4.623 11.373 7.934 1.00 34.91 328 ASP A CA 1
ATOM 927 C C . ASP A 1 130 ? -4.642 12.858 8.308 1.00 33.38 328 ASP A C 1
ATOM 928 O O . ASP A 1 130 ? -3.571 13.488 8.256 1.00 33.24 328 ASP A O 1
ATOM 933 N N . VAL A 1 131 ? -5.821 13.389 8.643 1.00 31.93 329 VAL A N 1
ATOM 934 C CA . VAL A 1 131 ? -5.991 14.780 9.159 1.00 32.70 329 VAL A CA 1
ATOM 935 C C . VAL A 1 131 ? -5.656 14.748 10.653 1.00 33.88 329 VAL A C 1
ATOM 936 O O . VAL A 1 131 ? -6.518 14.319 11.443 1.00 35.16 329 VAL A O 1
ATOM 940 N N . GLN A 1 132 ? -4.433 15.151 11.012 1.00 34.87 330 GLN A N 1
ATOM 941 C CA . GLN A 1 132 ? -3.897 15.082 12.398 1.00 35.67 330 GLN A CA 1
ATOM 942 C C . GLN A 1 132 ? -4.494 16.218 13.231 1.00 34.66 330 GLN A C 1
ATOM 943 O O . GLN A 1 132 ? -4.972 15.943 14.349 1.00 34.49 330 GLN A O 1
ATOM 949 N N . VAL A 1 133 ? -4.456 17.441 12.694 1.00 33.90 331 VAL A N 1
ATOM 950 C CA . VAL A 1 133 ? -4.925 18.689 13.367 1.00 32.70 331 VAL A CA 1
ATOM 951 C C . VAL A 1 133 ? -5.807 19.473 12.389 1.00 30.15 331 VAL A C 1
ATOM 952 O O . VAL A 1 133 ? -5.393 19.634 11.226 1.00 30.60 331 VAL A O 1
ATOM 956 N N . LEU A 1 134 ? -6.982 19.916 12.846 1.00 30.75 332 LEU A N 1
ATOM 957 C CA . LEU A 1 134 ? -7.804 20.965 12.182 1.00 30.96 332 LEU A CA 1
ATOM 958 C C . LEU A 1 134 ? -8.472 21.817 13.268 1.00 30.65 332 LEU A C 1
ATOM 959 O O . LEU A 1 134 ? -9.401 21.318 13.935 1.00 31.71 332 LEU A O 1
ATOM 964 N N . ARG A 1 135 ? -7.999 23.054 13.442 1.00 31.30 333 ARG A N 1
ATOM 965 C CA . ARG A 1 135 ? -8.528 24.019 14.441 1.00 31.75 333 ARG A CA 1
ATOM 966 C C . ARG A 1 135 ? -9.184 25.191 13.706 1.00 30.67 333 ARG A C 1
ATOM 967 O O . ARG A 1 135 ? -8.597 25.663 12.712 1.00 30.18 333 ARG A O 1
ATOM 975 N N . LEU A 1 136 ? -10.362 25.612 14.178 1.00 30.28 334 LEU A N 1
ATOM 976 C CA . LEU A 1 136 ? -11.099 26.803 13.680 1.00 28.56 334 LEU A CA 1
ATOM 977 C C . LEU A 1 136 ? -11.075 27.884 14.764 1.00 29.67 334 LEU A C 1
ATOM 978 O O . LEU A 1 136 ? -10.855 27.553 15.946 1.00 29.40 334 LEU A O 1
ATOM 983 N N . SER A 1 137 ? -11.304 29.134 14.370 1.00 30.45 335 SER A N 1
ATOM 984 C CA . SER A 1 137 ? -11.455 30.277 15.304 1.00 31.00 335 SER A CA 1
ATOM 985 C C . SER A 1 137 ? -12.146 31.434 14.577 1.00 33.42 335 SER A C 1
ATOM 986 O O . SER A 1 137 ? -12.659 31.216 13.459 1.00 36.37 335 SER A O 1
ATOM 989 N N . LYS A 1 138 ? -12.167 32.607 15.211 1.00 33.97 336 LYS A N 1
ATOM 990 C CA . LYS A 1 138 ? -12.784 33.846 14.678 1.00 36.52 336 LYS A CA 1
ATOM 991 C C . LYS A 1 138 ? -11.872 35.018 15.058 1.00 37.58 336 LYS A C 1
ATOM 992 O O . LYS A 1 138 ? -11.385 35.029 16.206 1.00 36.70 336 LYS A O 1
ATOM 998 N N . VAL A 1 139 ? -11.625 35.940 14.125 1.00 39.43 337 VAL A N 1
ATOM 999 C CA . VAL A 1 139 ? -10.716 37.107 14.337 1.00 40.28 337 VAL A CA 1
ATOM 1000 C C . VAL A 1 139 ? -11.492 38.209 15.064 1.00 41.19 337 VAL A C 1
ATOM 1001 O O . VAL A 1 139 ? -12.713 38.330 14.834 1.00 40.08 337 VAL A O 1
ATOM 1005 N N . ASP A 1 140 ? -10.797 38.962 15.922 1.00 41.31 338 ASP A N 1
ATOM 1006 C CA . ASP A 1 140 ? -11.258 40.265 16.467 1.00 44.30 338 ASP A CA 1
ATOM 1007 C C . ASP A 1 140 ? -11.103 41.293 15.349 1.00 45.70 338 ASP A C 1
ATOM 1008 O O . ASP A 1 140 ? -9.983 41.560 14.920 1.00 44.86 338 ASP A O 1
ATOM 1013 N N . PRO A 1 141 ? -12.210 41.866 14.816 1.00 46.63 339 PRO A N 1
ATOM 1014 C CA . PRO A 1 141 ? -12.133 42.831 13.714 1.00 49.62 339 PRO A CA 1
ATOM 1015 C C . PRO A 1 141 ? -11.137 43.981 13.940 1.00 51.96 339 PRO A C 1
ATOM 1016 O O . PRO A 1 141 ? -10.561 44.447 12.967 1.00 52.72 339 PRO A O 1
ATOM 1020 N N . ALA A 1 142 ? -10.966 44.405 15.198 1.00 51.82 340 ALA A N 1
ATOM 1021 C CA . ALA A 1 142 ? -10.055 45.495 15.623 1.00 53.71 340 ALA A CA 1
ATOM 1022 C C . ALA A 1 142 ? -8.601 45.143 15.281 1.00 54.39 340 ALA A C 1
ATOM 1023 O O . ALA A 1 142 ? -7.843 46.070 14.933 1.00 56.05 340 ALA A O 1
ATOM 1025 N N . THR A 1 143 ? -8.232 43.860 15.378 1.00 50.98 341 THR A N 1
ATOM 1026 C CA . THR A 1 143 ? -6.830 43.366 15.262 1.00 51.37 341 THR A CA 1
ATOM 1027 C C . THR A 1 143 ? -6.637 42.507 14.003 1.00 50.48 341 THR A C 1
ATOM 1028 O O . THR A 1 143 ? -5.494 42.465 13.508 1.00 53.10 341 THR A O 1
ATOM 1032 N N . ASP A 1 144 ? -7.697 41.849 13.514 1.00 47.80 342 ASP A N 1
ATOM 1033 C CA . ASP A 1 144 ? -7.640 40.810 12.448 1.00 50.11 342 ASP A CA 1
ATOM 1034 C C . ASP A 1 144 ? -6.760 39.651 12.940 1.00 50.98 342 ASP A C 1
ATOM 1035 O O . ASP A 1 144 ? -6.060 39.032 12.109 1.00 48.99 342 ASP A O 1
ATOM 1040 N N . MET A 1 145 ? -6.807 39.376 14.248 1.00 50.78 343 MET A N 1
ATOM 1041 C CA . MET A 1 145 ? -6.051 38.295 14.936 1.00 50.77 343 MET A CA 1
ATOM 1042 C C . MET A 1 145 ? -7.055 37.411 15.685 1.00 47.03 343 MET A C 1
ATOM 1043 O O . MET A 1 145 ? -7.959 37.969 16.339 1.00 39.98 343 MET A O 1
ATOM 1048 N N . GLU A 1 146 ? -6.906 36.087 15.580 1.00 45.34 344 GLU A N 1
ATOM 1049 C CA . GLU A 1 146 ? -7.869 35.090 16.121 1.00 44.31 344 GLU A CA 1
ATOM 1050 C C . GLU A 1 146 ? -8.050 35.325 17.626 1.00 43.91 344 GLU A C 1
ATOM 1051 O O . GLU A 1 146 ? -7.066 35.717 18.293 1.00 44.77 344 GLU A O 1
ATOM 1057 N N . ILE A 1 147 ? -9.275 35.122 18.122 1.00 40.99 345 ILE A N 1
ATOM 1058 C CA . ILE A 1 147 ? -9.629 35.178 19.572 1.00 41.33 345 ILE A CA 1
ATOM 1059 C C . ILE A 1 147 ? -9.346 33.795 20.166 1.00 41.79 345 ILE A C 1
ATOM 1060 O O . ILE A 1 147 ? -10.035 32.836 19.765 1.00 40.49 345 ILE A O 1
ATOM 1065 N N . GLY A 1 148 ? -8.359 33.701 21.065 1.00 44.85 346 GLY A N 1
ATOM 1066 C CA . GLY A 1 148 ? -7.924 32.442 21.704 1.00 48.20 346 GLY A CA 1
ATOM 1067 C C . GLY A 1 148 ? -9.088 31.686 22.325 1.00 50.49 346 GLY A C 1
ATOM 1068 O O . GLY A 1 148 ? -9.086 30.442 22.254 1.00 53.44 346 GLY A O 1
ATOM 1069 N N . ASP A 1 149 ? -10.048 32.416 22.904 1.00 52.76 347 ASP A N 1
ATOM 1070 C CA . ASP A 1 149 ? -11.275 31.874 23.549 1.00 54.49 347 ASP A CA 1
ATOM 1071 C C . ASP A 1 149 ? -12.078 31.033 22.546 1.00 51.36 347 ASP A C 1
ATOM 1072 O O . ASP A 1 149 ? -12.582 29.968 22.951 1.00 50.62 347 ASP A O 1
ATOM 1077 N N . GLU A 1 150 ? -12.187 31.494 21.293 1.00 46.33 348 GLU A N 1
ATOM 1078 C CA . GLU A 1 150 ? -13.126 30.948 20.273 1.00 44.23 348 GLU A CA 1
ATOM 1079 C C . GLU A 1 150 ? -12.496 29.791 19.482 1.00 40.56 348 GLU A C 1
ATOM 1080 O O . GLU A 1 150 ? -13.167 29.301 18.550 1.00 36.59 348 GLU A O 1
ATOM 1086 N N . GLU A 1 151 ? -11.276 29.365 19.829 1.00 39.50 349 GLU A N 1
ATOM 1087 C CA . GLU A 1 151 ? -10.582 28.221 19.175 1.00 39.7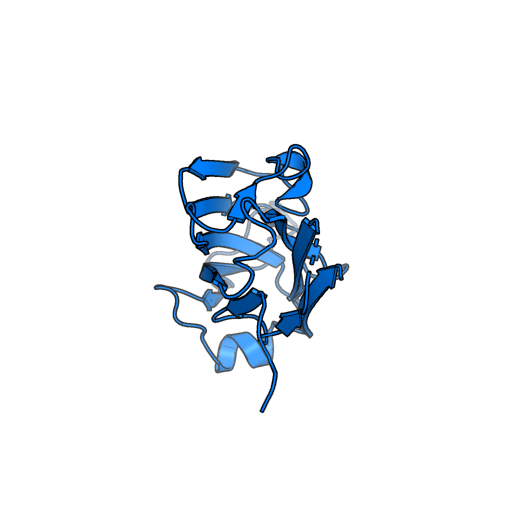3 349 GLU A CA 1
ATOM 1088 C C . GLU A 1 151 ? -11.364 26.931 19.460 1.00 38.22 349 GLU A C 1
ATOM 1089 O O . GLU A 1 151 ? -11.654 26.666 20.643 1.00 38.49 349 GLU A O 1
ATOM 1095 N N . VAL A 1 152 ? -11.695 26.173 18.409 1.00 35.74 350 VAL A N 1
ATOM 1096 C CA . VAL A 1 152 ? -12.345 24.830 18.493 1.00 34.07 350 VAL A CA 1
ATOM 1097 C C . VAL A 1 152 ? -11.542 23.852 17.629 1.00 34.27 350 VAL A C 1
ATOM 1098 O O . VAL A 1 152 ? -11.143 24.237 16.514 1.00 33.10 350 VAL A O 1
ATOM 1102 N N . SER A 1 153 ? -11.305 22.641 18.139 1.00 35.62 351 SER A N 1
ATOM 1103 C CA . SER A 1 153 ? -10.597 21.543 17.429 1.00 35.70 351 SER A CA 1
ATOM 1104 C C . SER A 1 153 ? -11.625 20.632 16.752 1.00 33.83 351 SER A C 1
ATOM 1105 O O . SER A 1 153 ? -12.365 19.945 17.476 1.00 33.04 351 SER A O 1
ATOM 1108 N N . VAL A 1 154 ? -11.686 20.659 15.417 1.00 34.42 352 VAL A N 1
ATOM 1109 C CA . VAL A 1 154 ? -12.451 19.673 14.598 1.00 34.47 352 VAL A CA 1
ATOM 1110 C C . VAL A 1 154 ? -11.717 18.331 14.697 1.00 34.48 352 VAL A C 1
ATOM 1111 O O . VAL A 1 154 ? -12.398 17.294 14.822 1.00 34.96 352 VAL A O 1
ATOM 1115 N N . ALA A 1 155 ? -10.380 18.364 14.654 1.00 34.83 353 ALA A N 1
ATOM 1116 C CA . ALA A 1 155 ? -9.496 17.175 14.712 1.00 35.70 353 ALA A CA 1
ATOM 1117 C C . ALA A 1 155 ? -8.242 17.486 15.538 1.00 36.20 353 ALA A C 1
ATOM 1118 O O . ALA A 1 155 ? -7.654 18.564 15.342 1.00 36.44 353 ALA A O 1
ATOM 1120 N N . ASP A 1 156 ? -7.854 16.566 16.427 1.00 37.36 354 ASP A N 1
ATOM 1121 C CA . ASP A 1 156 ? -6.579 16.612 17.192 1.00 40.56 354 ASP A CA 1
ATOM 1122 C C . ASP A 1 156 ? -6.143 15.176 17.500 1.00 40.66 354 ASP A C 1
ATOM 1123 O O . ASP A 1 156 ? -7.019 14.357 17.837 1.00 39.56 354 ASP A O 1
ATOM 1128 N N . LYS A 1 157 ? -4.843 14.888 17.373 1.00 42.03 355 LYS A N 1
ATOM 1129 C CA . LYS A 1 157 ? -4.255 13.531 17.544 1.00 44.34 355 LYS A CA 1
ATOM 1130 C C . LYS A 1 157 ? -4.828 12.588 16.476 1.00 41.62 355 LYS A C 1
ATOM 1131 O O . LYS A 1 157 ? -4.853 11.367 16.729 1.00 43.63 355 LYS A O 1
ATOM 1137 N N . SER A 1 158 ? -5.279 13.134 15.339 1.00 39.44 356 SER A N 1
ATOM 1138 C CA . SER A 1 158 ? -5.962 12.404 14.234 1.00 39.29 356 SER A CA 1
ATOM 1139 C C . SER A 1 158 ? -7.343 11.897 14.678 1.00 39.03 356 SER A C 1
ATOM 1140 O O . SER A 1 158 ? -7.895 11.015 13.983 1.00 38.33 356 SER A O 1
ATOM 1143 N N . ILE A 1 159 ? -7.884 12.431 15.780 1.00 37.75 357 ILE A N 1
ATOM 1144 C CA . ILE A 1 159 ? -9.236 12.091 16.319 1.00 40.69 357 ILE A CA 1
ATOM 1145 C C . ILE A 1 159 ? -10.176 13.261 16.009 1.00 39.01 357 ILE A C 1
ATOM 1146 O O . ILE A 1 159 ? -9.908 14.376 16.503 1.00 39.44 357 ILE A O 1
ATOM 1151 N N . VAL A 1 160 ? -11.227 13.011 15.223 1.00 38.93 358 VAL A N 1
ATOM 1152 C CA . VAL A 1 160 ? -12.260 14.021 14.847 1.00 39.23 358 VAL A CA 1
ATOM 1153 C C . VAL A 1 160 ? -13.257 14.137 16.005 1.00 38.04 358 VAL A C 1
ATOM 1154 O O . VAL A 1 160 ? -13.777 13.096 16.443 1.00 37.26 358 VAL A O 1
ATOM 1158 N N . ASP A 1 161 ? -13.497 15.361 16.484 1.00 37.64 359 ASP A N 1
ATOM 1159 C CA . ASP A 1 161 ? -14.506 15.668 17.532 1.00 38.61 359 ASP A CA 1
ATOM 1160 C C . ASP A 1 161 ? -15.879 15.773 16.858 1.00 38.41 359 ASP A C 1
ATOM 1161 O O . ASP A 1 161 ? -16.109 16.764 16.140 1.00 38.35 359 ASP A O 1
ATOM 1166 N N . GLN A 1 162 ? -16.752 14.785 17.088 1.00 39.73 360 GLN A N 1
ATOM 1167 C CA . GLN A 1 162 ? -18.078 14.660 16.420 1.00 42.78 360 GLN A CA 1
ATOM 1168 C C . GLN A 1 162 ? -18.955 15.878 16.736 1.00 42.10 360 GLN A C 1
ATOM 1169 O O . GLN A 1 162 ? -19.633 16.363 15.810 1.00 43.40 360 GLN A O 1
ATOM 1175 N N . GLU A 1 163 ? -18.946 16.347 17.986 1.00 42.19 361 GLU A N 1
ATOM 1176 C CA . GLU A 1 163 ? -19.764 17.506 18.441 1.00 45.30 361 GLU A CA 1
ATOM 1177 C C . GLU A 1 163 ? -19.327 18.759 17.670 1.00 41.06 361 GLU A C 1
ATOM 1178 O O . GLU A 1 163 ? -20.207 19.440 17.107 1.00 39.71 361 GLU A O 1
ATOM 1184 N N . VAL A 1 164 ? -18.018 19.032 17.630 1.00 39.43 362 VAL A N 1
ATOM 1185 C CA . VAL A 1 164 ? -17.413 20.211 16.937 1.00 36.71 362 VAL A CA 1
ATOM 1186 C C . VAL A 1 164 ? -17.654 20.071 15.428 1.00 37.28 362 VAL A C 1
ATOM 1187 O O . VAL A 1 164 ? -17.979 21.087 14.790 1.00 37.13 362 VAL A O 1
ATOM 1191 N N . PHE A 1 165 ? -17.511 18.857 14.882 1.00 37.67 363 PHE A N 1
ATOM 1192 C CA . PHE A 1 165 ? -17.732 18.549 13.444 1.00 37.07 363 PHE A CA 1
ATOM 1193 C C . PHE A 1 165 ? -19.161 18.946 13.053 1.00 38.60 363 PHE A C 1
ATOM 1194 O O . PHE A 1 165 ? -19.326 19.742 12.106 1.00 39.37 363 PHE A O 1
ATOM 1202 N N . ASP A 1 166 ? -20.155 18.415 13.773 1.00 40.66 364 ASP A N 1
ATOM 1203 C CA . ASP A 1 166 ? -21.606 18.628 13.510 1.00 43.58 364 ASP A CA 1
ATOM 1204 C C . ASP A 1 166 ? -21.943 20.121 13.602 1.00 43.31 364 ASP A C 1
ATOM 1205 O O . ASP A 1 166 ? -22.830 20.573 12.850 1.00 45.43 364 ASP A O 1
ATOM 1210 N N . LYS A 1 167 ? -21.259 20.850 14.487 1.00 42.74 365 LYS A N 1
ATOM 1211 C CA . LYS A 1 167 ? -21.525 22.281 14.788 1.00 42.50 365 LYS A CA 1
ATOM 1212 C C . LYS A 1 167 ? -21.007 23.169 13.648 1.00 40.43 365 LYS A C 1
ATOM 1213 O O . LYS A 1 167 ? -21.766 24.062 13.221 1.00 43.73 365 LYS A O 1
ATOM 1219 N N . TYR A 1 168 ? -19.782 22.929 13.164 1.00 36.11 366 TYR A N 1
ATOM 1220 C CA . TYR A 1 168 ? -18.992 23.904 12.363 1.00 36.83 366 TYR A CA 1
ATOM 1221 C C . TYR A 1 168 ? -18.789 23.447 10.910 1.00 35.94 366 TYR A C 1
ATOM 1222 O O . TYR A 1 168 ? -18.746 24.334 10.039 1.00 37.03 366 TYR A O 1
ATOM 1231 N N . VAL A 1 169 ? -18.661 22.143 10.641 1.00 35.19 367 VAL A N 1
ATOM 1232 C CA . VAL A 1 169 ? -18.355 21.610 9.277 1.00 34.75 367 VAL A CA 1
ATOM 1233 C C . VAL A 1 169 ? -19.661 21.510 8.477 1.00 34.80 367 VAL A C 1
ATOM 1234 O O . VAL A 1 169 ? -20.597 20.839 8.956 1.00 36.81 367 VAL A O 1
ATOM 1238 N N . VAL A 1 170 ? -19.709 22.149 7.302 1.00 34.12 368 VAL A N 1
ATOM 1239 C CA . VAL A 1 170 ? -20.916 22.227 6.422 1.00 36.71 368 VAL A CA 1
ATOM 1240 C C . VAL A 1 170 ? -20.658 21.506 5.092 1.00 36.43 368 VAL A C 1
ATOM 1241 O O . VAL A 1 170 ? -21.648 21.225 4.389 1.00 39.00 368 VAL A O 1
ATOM 1245 N N . ALA A 1 171 ? -19.395 21.222 4.754 1.00 34.69 369 ALA A N 1
ATOM 1246 C CA . ALA A 1 171 ? -19.002 20.429 3.564 1.00 34.63 369 ALA A CA 1
ATOM 1247 C C . ALA A 1 171 ? -17.704 19.667 3.851 1.00 33.48 369 ALA A C 1
ATOM 1248 O O . ALA A 1 171 ? -16.748 20.287 4.352 1.00 33.93 369 ALA A O 1
ATOM 1250 N N . ASN A 1 172 ? -17.690 18.366 3.547 1.00 34.64 370 ASN A N 1
ATOM 1251 C CA . ASN A 1 172 ? -16.499 17.483 3.667 1.00 33.11 370 ASN A CA 1
ATOM 1252 C C . ASN A 1 172 ? -16.608 16.393 2.593 1.00 34.17 370 ASN A C 1
ATOM 1253 O O . ASN A 1 172 ? -17.092 15.290 2.913 1.00 36.89 370 ASN A O 1
ATOM 1258 N N . ASN A 1 173 ? -16.184 16.708 1.365 1.00 33.86 371 ASN A N 1
ATOM 1259 C CA . ASN A 1 173 ? -16.410 15.877 0.152 1.00 36.42 371 ASN A CA 1
ATOM 1260 C C . ASN A 1 173 ? -15.075 15.329 -0.364 1.00 35.59 371 ASN A C 1
ATOM 1261 O O . ASN A 1 173 ? -14.086 16.083 -0.376 1.00 36.14 371 ASN A O 1
ATOM 1266 N N . THR A 1 174 ? -15.065 14.059 -0.776 1.00 35.29 372 THR A N 1
ATOM 1267 C CA . THR A 1 174 ? -13.937 13.391 -1.477 1.00 36.19 372 THR A CA 1
ATOM 1268 C C . THR A 1 174 ? -14.260 13.355 -2.975 1.00 35.17 372 THR A C 1
ATOM 1269 O O . THR A 1 174 ? -15.207 12.638 -3.355 1.00 35.67 372 THR A O 1
ATOM 1273 N N . VAL A 1 175 ? -13.517 14.119 -3.781 1.00 35.05 373 VAL A N 1
ATOM 1274 C CA . VAL A 1 175 ? -13.698 14.218 -5.260 1.00 37.61 373 VAL A CA 1
ATOM 1275 C C . VAL A 1 175 ? -12.501 13.535 -5.929 1.00 36.84 373 VAL A C 1
ATOM 1276 O O . VAL A 1 175 ? -11.358 13.948 -5.651 1.00 37.94 373 VAL A O 1
ATOM 1280 N N . THR A 1 176 ? -12.760 12.523 -6.763 1.00 38.23 374 THR A N 1
ATOM 1281 C CA . THR A 1 176 ? -11.726 11.768 -7.520 1.00 39.90 374 THR A CA 1
ATOM 1282 C C . THR A 1 176 ? -11.872 12.060 -9.018 1.00 40.13 374 THR A C 1
ATOM 1283 O O . THR A 1 176 ? -12.995 12.402 -9.451 1.00 40.79 374 THR A O 1
ATOM 1287 N N . ASP A 1 177 ? -10.767 11.943 -9.761 1.00 41.83 375 ASP A N 1
ATOM 1288 C CA . ASP A 1 177 ? -10.737 11.942 -11.248 1.00 43.99 375 ASP A CA 1
ATOM 1289 C C . ASP A 1 177 ? -9.833 10.799 -11.706 1.00 45.15 375 ASP A C 1
ATOM 1290 O O . ASP A 1 177 ? -8.621 10.860 -11.509 1.00 44.23 375 ASP A O 1
ATOM 1295 N N . PRO A 1 178 ? -10.375 9.716 -12.313 1.00 46.59 376 PRO A N 1
ATOM 1296 C CA . PRO A 1 178 ? -11.818 9.531 -12.485 1.00 46.04 376 PRO A CA 1
ATOM 1297 C C . PRO A 1 178 ? -12.539 9.250 -11.156 1.00 44.90 376 PRO A C 1
ATOM 1298 O O . PRO A 1 178 ? -13.796 9.482 -11.060 1.00 43.91 376 PRO A O 1
#

Secondary structure (DSSP, 8-state):
----SEEEEESSS--EEE---EEEEEEEEEESSSEEEEEEEEEE--TTTEEE-TT--HHHHSS-TTSSEEEEEEETTEEEEEEEEEEEE--SSS-EEEEEEEEEESSTT---EEEEEEEEEEEEE-EETTTTEE-GGG-EEEEETTEE-HHHHHHHEEEEEEEEE-

Organism: NCBI:txid657321

Nearest PDB structures (foldseek):
  7uvg-assembly1_A  TM=1.006E+00  e=9.313E-35  Ruminococcus bromii L2-63
  7urp-assembly1_A  TM=8.579E-01  e=1.867E-11  Ruminococcus bromii L2-63
  4ums-assembly1_A  TM=5.887E-01  e=9.102E-04  Pseudobacteroides cellulosolvens
  6kge-assembly2_A  TM=5.158E-01  e=2.072E-04  Clostridium acetobutylicum ATCC 824
  5nrm-assembly1_A  TM=5.923E-01  e=5.867E-03  Acetivibrio cellulolyticus

B-factor: mean 41.17, std 9.07, range [27.38, 130.55]

Radius of gyration: 16.46 Å; Cα contacts (8 Å, |Δi|>4): 420; chains: 1; bounding box: 30×55×40 Å

Foldseek 3Di:
DDAAAEWEEELQAHIDGDDDQKKKKFKKWAWAPWAWAKWKKKWFWQLVFKDFDPCFDCPNFWQCSPPADWDWDDDRRITIIMGGDQLGDHRHPDIIRHGMTMIGGPDRVHGHIYTYIQTAWTKTFDADPVVSGGDPVRIDTCHHRSHGDPVSCVRIIPDTYIDMDD

Solvent-accessible surface area: 8442 Å² total; per-residue (Å²): 118,216,88,128,3,0,26,0,38,22,61,4,9,70,107,90,93,12,96,63,184,49,0,56,0,12,0,38,0,40,2,124,74,20,34,0,22,31,0,50,0,35,0,50,21,65,47,131,20,0,130,36,27,101,71,15,52,100,70,127,1,5,58,29,18,199,85,45,68,11,72,50,76,50,72,126,9,50,0,50,0,31,0,64,20,88,58,18,2,51,0,39,85,96,57,0,35,0,0,14,4,40,0,52,9,84,62,116,158,42,22,68,18,71,0,49,0,38,0,35,18,0,66,0,0,90,40,57,126,95,88,80,98,28,57,54,142,57,70,27,30,0,0,59,168,39,123,35,63,106,132,21,37,96,132,25,17,75,15,39,68,2,72,25,86,100